Protein AF-A0ABD0Q1L4-F1 (afdb_monomer)

O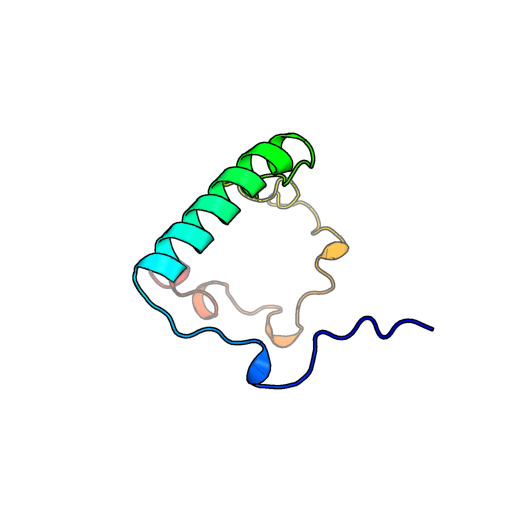rganism: Cirrhinus mrigala (NCBI:txid683832)

pLDDT: mean 78.48, std 13.47, range [47.69, 93.94]

Structure (mmCIF, N/CA/C/O backbone):
data_AF-A0ABD0Q1L4-F1
#
_entry.id   AF-A0ABD0Q1L4-F1
#
loop_
_atom_site.group_PDB
_atom_site.id
_atom_site.type_symbol
_atom_site.label_atom_id
_atom_site.label_alt_id
_atom_site.label_comp_id
_atom_site.label_asym_id
_atom_site.label_entity_id
_atom_site.label_seq_id
_atom_site.pdbx_PDB_ins_code
_atom_site.Cartn_x
_atom_site.Cartn_y
_atom_site.Cartn_z
_atom_site.occupancy
_atom_site.B_iso_or_equiv
_atom_site.auth_seq_id
_atom_site.auth_comp_id
_atom_site.auth_asym_id
_atom_site.auth_atom_id
_atom_site.pdbx_PDB_model_num
ATOM 1 N N . MET A 1 1 ? -4.760 -4.106 -39.556 1.00 47.69 1 MET A N 1
ATOM 2 C CA . MET A 1 1 ? -5.025 -3.962 -38.108 1.00 47.69 1 MET A CA 1
ATOM 3 C C . MET A 1 1 ? -4.152 -5.000 -37.419 1.00 47.69 1 MET A C 1
ATOM 5 O O . MET A 1 1 ? -4.461 -6.176 -37.535 1.00 47.69 1 MET A O 1
ATOM 9 N N . ALA A 1 2 ? -2.993 -4.610 -36.880 1.00 53.84 2 ALA A N 1
ATOM 10 C CA . ALA A 1 2 ? -2.083 -5.552 -36.224 1.00 53.84 2 ALA A CA 1
ATOM 11 C C . ALA A 1 2 ? -2.651 -5.919 -34.846 1.00 53.84 2 ALA A C 1
ATOM 13 O O . ALA A 1 2 ? -3.017 -5.035 -34.075 1.00 53.84 2 ALA A O 1
ATOM 14 N N . SER A 1 3 ? -2.779 -7.211 -34.560 1.00 59.22 3 SER A N 1
ATOM 15 C CA . SER A 1 3 ? -3.196 -7.718 -33.254 1.00 59.22 3 SER A CA 1
ATOM 16 C C . SER A 1 3 ? -2.100 -7.433 -32.223 1.00 59.22 3 SER A C 1
ATOM 18 O O . SER A 1 3 ? -1.015 -7.994 -32.317 1.00 59.22 3 SER A O 1
ATOM 20 N N . LEU A 1 4 ? -2.390 -6.571 -31.245 1.00 66.00 4 LEU A N 1
ATOM 21 C CA . LEU A 1 4 ? -1.506 -6.202 -30.124 1.00 66.00 4 LEU A CA 1
ATOM 22 C C . LEU A 1 4 ? -1.410 -7.283 -29.030 1.00 66.00 4 LEU A C 1
ATOM 24 O O . LEU A 1 4 ? -0.854 -7.034 -27.965 1.00 66.00 4 LEU A O 1
ATOM 28 N N . LEU A 1 5 ? -1.998 -8.460 -29.249 1.00 65.62 5 LEU A N 1
ATOM 29 C CA . LEU A 1 5 ? -2.014 -9.518 -28.249 1.00 65.62 5 LEU A CA 1
ATOM 30 C C . LEU A 1 5 ? -0.788 -10.416 -28.433 1.00 65.62 5 LEU A C 1
ATOM 32 O O . LEU A 1 5 ? -0.544 -10.861 -29.560 1.00 65.62 5 LEU A O 1
ATOM 36 N N . PRO A 1 6 ? -0.026 -10.692 -27.358 1.00 65.75 6 PRO A N 1
ATOM 37 C CA . PRO A 1 6 ? 1.050 -11.662 -27.428 1.00 65.75 6 PRO A CA 1
ATOM 38 C C . PRO A 1 6 ? 0.484 -13.013 -27.893 1.00 65.75 6 PRO A C 1
ATOM 40 O O . PRO A 1 6 ? -0.659 -13.342 -27.557 1.00 65.75 6 PRO A O 1
ATOM 43 N N . 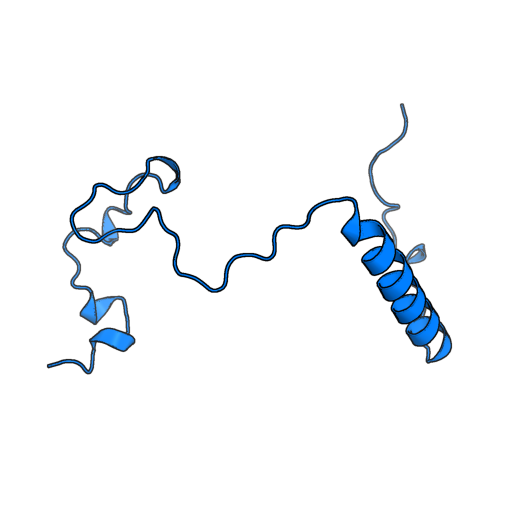PRO A 1 7 ? 1.248 -13.777 -28.694 1.00 72.19 7 PRO A N 1
ATOM 44 C CA . PRO A 1 7 ? 0.800 -15.055 -29.223 1.00 72.19 7 PRO A CA 1
ATOM 45 C C . PRO A 1 7 ? 0.300 -15.945 -28.084 1.00 72.19 7 PRO A C 1
ATOM 47 O O . PRO A 1 7 ? 1.028 -16.277 -27.152 1.00 72.19 7 PRO A O 1
ATOM 50 N N . THR A 1 8 ? -0.982 -16.292 -28.138 1.00 66.62 8 THR A N 1
ATOM 51 C CA . THR A 1 8 ? -1.629 -17.122 -27.127 1.00 66.62 8 THR A CA 1
ATOM 52 C C . THR A 1 8 ? -1.229 -18.574 -27.362 1.00 66.62 8 THR A C 1
ATOM 54 O O . THR A 1 8 ? -1.748 -19.218 -28.272 1.00 66.62 8 THR A O 1
ATOM 57 N N . GLY A 1 9 ? -0.297 -19.097 -26.570 1.00 70.19 9 GLY A N 1
ATOM 58 C CA . GLY A 1 9 ? 0.116 -20.497 -26.638 1.00 70.19 9 GLY A CA 1
ATOM 59 C C . GLY A 1 9 ? 1.413 -20.757 -25.882 1.00 70.19 9 GLY A C 1
ATOM 60 O O . GLY A 1 9 ? 2.150 -19.833 -25.551 1.00 70.19 9 GLY A O 1
ATOM 61 N N . THR A 1 10 ? 1.710 -22.029 -25.612 1.00 70.69 10 THR A N 1
ATOM 62 C CA . THR A 1 10 ? 2.973 -22.412 -24.965 1.00 70.69 10 THR A CA 1
ATOM 63 C C . THR A 1 10 ? 4.174 -22.382 -25.909 1.00 70.69 10 THR A C 1
ATOM 65 O O . THR A 1 10 ? 5.298 -22.527 -25.442 1.00 70.69 10 THR A O 1
ATOM 68 N N . ASP A 1 11 ? 3.949 -22.160 -27.209 1.00 71.12 11 ASP A N 1
ATOM 69 C CA . ASP A 1 11 ? 4.998 -22.007 -28.231 1.00 71.12 11 ASP A CA 1
ATOM 70 C C . ASP A 1 11 ? 5.950 -20.832 -27.957 1.00 71.12 11 ASP A C 1
ATOM 72 O O . ASP A 1 11 ? 7.036 -20.767 -28.526 1.00 71.12 11 ASP A O 1
ATOM 76 N N . VAL A 1 12 ? 5.562 -19.909 -27.073 1.00 73.31 12 VAL A N 1
ATOM 77 C CA . VAL A 1 12 ? 6.372 -18.747 -26.681 1.00 73.31 12 VAL A CA 1
ATOM 78 C C . VAL A 1 12 ? 7.334 -19.076 -25.533 1.00 73.31 12 VAL A C 1
ATOM 80 O O . VAL A 1 12 ? 8.275 -18.328 -25.279 1.00 73.31 12 VAL A O 1
ATOM 83 N N . PHE A 1 13 ? 7.123 -20.182 -24.813 1.00 77.12 13 PHE A N 1
ATOM 84 C CA . PHE A 1 13 ? 7.985 -20.548 -23.693 1.00 77.12 13 PHE A CA 1
ATOM 85 C C . PHE A 1 13 ? 9.192 -21.353 -24.173 1.00 77.12 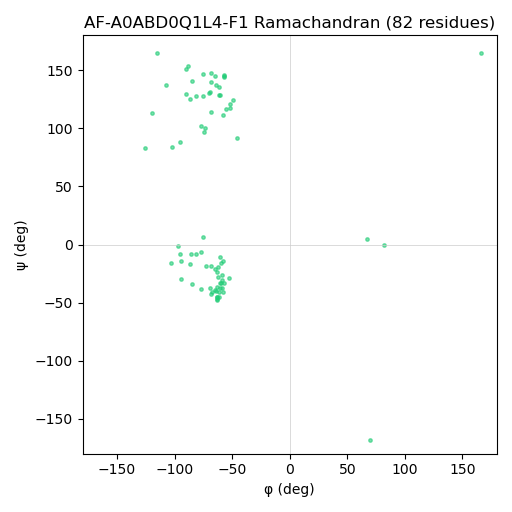13 PHE A C 1
ATOM 87 O O . PHE A 1 13 ? 9.066 -22.420 -24.774 1.00 77.12 13 PHE A O 1
ATOM 94 N N . HIS A 1 14 ? 10.385 -20.874 -23.832 1.00 76.75 14 HIS A N 1
ATOM 95 C CA . HIS A 1 14 ? 11.626 -21.616 -24.016 1.00 76.75 14 HIS A CA 1
ATOM 96 C C . HIS A 1 14 ? 11.944 -22.462 -22.778 1.00 76.75 14 HIS A C 1
ATOM 98 O O . HIS A 1 14 ? 11.564 -22.131 -21.653 1.00 76.75 14 HIS A O 1
ATOM 104 N N . ARG A 1 15 ? 12.644 -23.586 -22.973 1.00 84.75 15 ARG A N 1
ATOM 105 C CA . ARG A 1 15 ? 13.092 -24.424 -21.853 1.00 84.75 15 ARG A CA 1
ATOM 106 C C . ARG A 1 15 ? 14.179 -23.681 -21.082 1.00 84.75 15 ARG A C 1
ATOM 108 O O . ARG A 1 15 ? 15.144 -23.217 -21.677 1.00 84.75 15 ARG A O 1
ATOM 115 N N . PHE 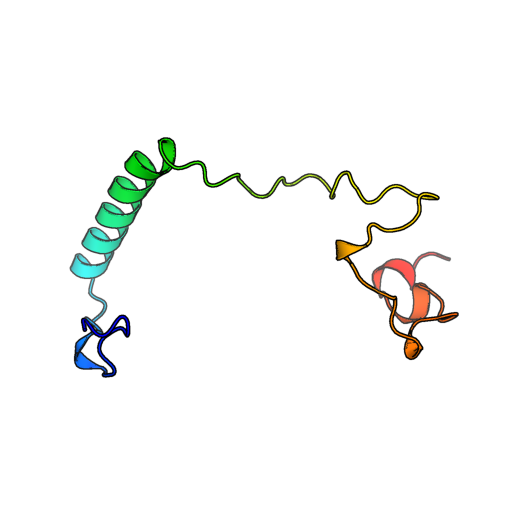A 1 16 ? 14.044 -23.634 -19.762 1.00 87.06 16 PHE A N 1
ATOM 116 C CA . PHE A 1 16 ? 15.011 -22.976 -18.892 1.00 87.06 16 PHE A CA 1
ATOM 117 C C . PHE A 1 16 ? 16.294 -23.817 -18.777 1.00 87.06 16 PHE A C 1
ATOM 119 O O . PHE A 1 16 ? 16.333 -24.825 -18.069 1.00 87.06 16 PHE A O 1
ATOM 126 N N . THR A 1 17 ? 17.324 -23.437 -19.533 1.00 93.94 17 THR A N 1
ATOM 127 C CA . THR A 1 17 ? 18.675 -24.024 -19.519 1.00 93.94 17 THR A CA 1
ATOM 128 C C . THR A 1 17 ? 19.697 -22.990 -19.025 1.00 93.94 17 THR A C 1
ATOM 130 O O . THR A 1 17 ? 19.396 -21.797 -19.024 1.00 93.94 17 THR A O 1
ATOM 133 N N . PRO A 1 18 ? 20.922 -23.396 -18.639 1.00 93.62 18 PRO A N 1
ATOM 134 C CA . PRO A 1 18 ? 21.966 -22.444 -18.243 1.00 93.62 18 PRO A CA 1
ATOM 135 C C . PRO A 1 18 ? 22.303 -21.408 -19.328 1.00 93.62 18 PRO A C 1
ATOM 137 O O . PRO A 1 18 ? 22.584 -20.259 -19.012 1.00 93.62 18 PRO A O 1
ATOM 140 N N . GLU A 1 19 ? 22.223 -21.790 -20.607 1.00 90.81 19 GLU A N 1
ATOM 141 C CA . GLU A 1 19 ? 22.395 -20.860 -21.733 1.00 90.81 19 GLU A CA 1
ATOM 142 C C . GLU A 1 19 ? 21.253 -19.839 -21.807 1.00 90.81 19 GLU A C 1
ATOM 144 O O . GLU A 1 19 ? 21.497 -18.655 -22.015 1.00 90.81 19 GLU A O 1
ATOM 149 N N . SER A 1 20 ? 20.009 -20.275 -21.567 1.00 91.75 20 SER A N 1
ATOM 150 C CA . SER A 1 20 ? 18.859 -19.368 -21.491 1.00 91.75 20 SER A CA 1
ATOM 151 C C . SER A 1 20 ? 18.990 -18.375 -20.338 1.00 91.75 20 SER A C 1
ATOM 153 O O . SER A 1 20 ? 18.570 -17.234 -20.494 1.00 91.75 20 SER A O 1
ATOM 155 N N . LEU A 1 21 ? 19.549 -18.791 -19.197 1.00 92.00 21 LEU A N 1
ATOM 156 C CA . LEU A 1 21 ? 19.800 -17.895 -18.068 1.00 92.00 21 LEU A CA 1
ATOM 157 C C . LEU A 1 21 ? 20.800 -16.798 -18.458 1.00 92.00 21 LEU A C 1
ATOM 159 O O . LEU A 1 21 ? 20.519 -15.623 -18.254 1.00 92.00 21 LEU A O 1
ATOM 163 N N . ALA A 1 22 ? 21.914 -17.176 -19.091 1.00 92.94 22 ALA A N 1
ATOM 164 C CA . ALA A 1 22 ? 22.924 -16.221 -19.542 1.00 92.94 22 ALA A CA 1
ATOM 165 C C . ALA A 1 22 ? 22.368 -15.204 -20.558 1.00 92.94 22 ALA A C 1
ATOM 167 O O . ALA A 1 22 ? 22.721 -14.027 -20.509 1.00 92.94 22 ALA A O 1
ATOM 168 N N . GLU A 1 23 ? 21.477 -15.636 -21.457 1.00 90.12 23 GLU A N 1
ATOM 169 C CA . GLU A 1 23 ? 20.823 -14.737 -22.415 1.00 90.12 23 GLU A CA 1
ATOM 170 C C . GLU A 1 23 ? 19.833 -13.779 -21.726 1.00 90.12 23 GLU A C 1
ATOM 172 O O . GLU A 1 23 ? 19.777 -12.602 -22.076 1.00 90.12 23 GLU A O 1
ATOM 177 N N . ILE A 1 24 ? 19.098 -14.242 -20.707 1.00 90.19 24 ILE A N 1
ATOM 178 C CA . ILE A 1 24 ? 18.218 -13.386 -19.893 1.00 90.19 24 ILE A CA 1
ATOM 179 C C . ILE A 1 24 ? 19.039 -12.329 -19.142 1.00 90.19 24 ILE A C 1
ATOM 181 O O . ILE A 1 24 ? 18.699 -11.149 -19.207 1.00 90.19 24 ILE A O 1
ATOM 185 N N . ASP A 1 25 ? 20.136 -12.721 -18.490 1.00 90.69 25 ASP A N 1
ATOM 186 C CA . ASP A 1 25 ? 21.009 -11.794 -17.755 1.00 90.69 25 ASP A CA 1
ATOM 187 C C . ASP A 1 25 ? 21.621 -10.738 -18.688 1.00 90.69 25 ASP A C 1
ATOM 189 O O . ASP A 1 25 ? 21.651 -9.548 -18.364 1.00 90.69 25 ASP A O 1
ATOM 193 N N . ARG A 1 26 ? 22.038 -11.149 -19.893 1.00 90.06 26 ARG A N 1
ATOM 194 C CA . ARG A 1 26 ? 22.526 -10.239 -20.935 1.00 90.06 26 ARG A CA 1
ATOM 195 C C . ARG A 1 26 ? 21.455 -9.235 -21.368 1.00 90.06 26 ARG A C 1
ATOM 197 O O . ARG A 1 26 ? 21.761 -8.050 -21.497 1.00 90.06 26 ARG A O 1
ATOM 204 N N . LEU A 1 27 ? 20.219 -9.688 -21.589 1.00 87.62 27 LEU A N 1
ATOM 205 C CA . LEU A 1 27 ? 19.098 -8.819 -21.961 1.00 87.62 27 LEU A CA 1
ATOM 206 C C . LEU A 1 27 ? 18.742 -7.834 -20.843 1.00 87.62 27 LEU A C 1
ATOM 208 O O . LEU A 1 27 ? 18.465 -6.675 -21.136 1.00 87.62 27 LEU A O 1
ATOM 212 N N . ILE A 1 28 ? 18.777 -8.260 -19.576 1.00 87.44 28 ILE A N 1
ATOM 213 C CA . ILE A 1 28 ? 18.570 -7.377 -18.416 1.00 87.44 28 ILE A CA 1
ATOM 214 C C . ILE A 1 28 ? 19.669 -6.314 -18.358 1.00 87.44 28 ILE A C 1
ATOM 216 O O . ILE A 1 28 ? 19.364 -5.138 -18.188 1.00 87.44 28 ILE A O 1
ATOM 220 N N . GLN A 1 29 ? 20.933 -6.700 -18.551 1.00 85.00 29 GLN A N 1
ATOM 221 C CA . GLN A 1 29 ? 22.054 -5.760 -18.558 1.00 85.00 29 GLN A CA 1
ATOM 222 C C . GLN A 1 29 ? 21.939 -4.747 -19.708 1.00 85.00 29 GLN A C 1
ATOM 224 O O . GLN A 1 29 ? 22.107 -3.549 -19.495 1.00 85.00 29 GLN A O 1
ATOM 229 N N . GLU A 1 30 ? 21.604 -5.201 -20.918 1.00 81.12 30 GLU A N 1
ATOM 230 C CA . GLU A 1 30 ? 21.380 -4.321 -22.069 1.00 81.12 30 GLU A CA 1
ATOM 231 C C . GLU A 1 30 ? 20.177 -3.392 -21.851 1.00 81.12 30 GLU A C 1
ATOM 233 O O . GLU A 1 30 ? 20.237 -2.208 -22.184 1.00 81.12 30 GLU A O 1
ATOM 238 N N . ARG A 1 31 ? 19.095 -3.897 -21.253 1.00 75.44 31 ARG A N 1
ATOM 239 C CA . ARG A 1 31 ? 17.903 -3.109 -20.940 1.00 75.44 31 ARG A CA 1
ATOM 240 C C . ARG A 1 31 ? 18.177 -2.072 -19.853 1.00 75.44 31 ARG A C 1
ATOM 242 O O . ARG A 1 31 ? 17.823 -0.921 -20.056 1.00 75.44 31 ARG A O 1
ATOM 249 N N . SER A 1 32 ? 18.903 -2.426 -18.796 1.00 65.56 32 SER A N 1
ATOM 250 C CA . SER A 1 32 ? 19.334 -1.490 -17.750 1.00 65.56 32 SER A CA 1
ATOM 251 C C . SER A 1 32 ? 20.172 -0.341 -18.324 1.00 65.56 32 SER A C 1
ATOM 253 O O . SER A 1 32 ? 19.920 0.812 -17.995 1.00 65.56 32 SER A O 1
ATOM 255 N N . THR A 1 33 ? 21.076 -0.610 -19.278 1.00 61.41 33 THR A N 1
ATOM 256 C CA . THR A 1 33 ? 21.837 0.468 -19.949 1.00 61.41 33 THR A CA 1
ATOM 257 C C . THR A 1 33 ? 20.989 1.375 -20.849 1.00 61.41 33 THR A C 1
ATOM 259 O O . THR A 1 33 ? 21.428 2.464 -21.212 1.00 61.41 33 THR A O 1
ATOM 262 N N . ARG A 1 34 ? 19.788 0.932 -21.245 1.00 58.72 34 ARG A N 1
ATOM 263 C CA . ARG A 1 34 ? 18.821 1.720 -22.028 1.00 58.72 34 ARG A CA 1
ATOM 264 C C . ARG A 1 34 ? 17.796 2.429 -21.136 1.00 58.72 34 ARG A C 1
ATOM 266 O O . ARG A 1 34 ? 17.324 3.497 -21.508 1.00 58.72 34 ARG A O 1
ATOM 273 N N . GLU A 1 35 ? 17.477 1.859 -19.978 1.00 53.56 35 GLU A N 1
ATOM 274 C CA . GLU A 1 35 ? 16.562 2.418 -18.973 1.00 53.56 35 GLU A CA 1
ATOM 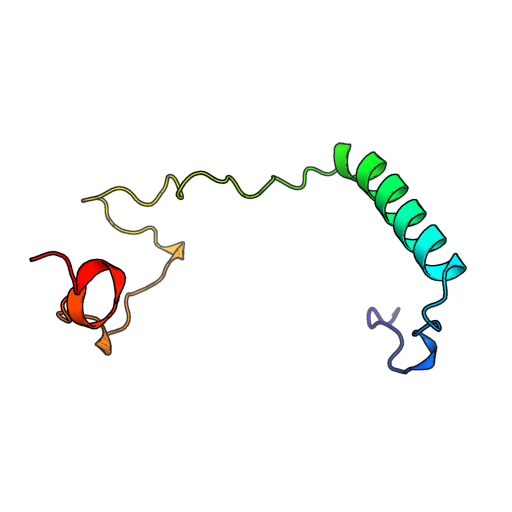275 C C . GLU A 1 35 ? 17.167 3.615 -18.221 1.00 53.56 35 GLU A C 1
ATOM 277 O O . GLU A 1 35 ? 16.416 4.462 -17.753 1.00 53.56 35 GLU A O 1
ATOM 282 N N . ASP A 1 36 ? 18.494 3.801 -18.243 1.00 51.75 36 ASP A N 1
ATOM 283 C CA . ASP A 1 36 ? 19.136 5.075 -17.857 1.00 51.75 36 ASP A CA 1
ATOM 284 C C . ASP A 1 36 ? 18.655 6.284 -18.700 1.00 51.75 36 ASP A C 1
ATOM 286 O O . ASP A 1 36 ? 18.892 7.438 -18.341 1.00 51.75 36 ASP A O 1
ATOM 290 N N . VAL A 1 37 ? 17.978 6.048 -19.834 1.00 53.25 37 VAL A N 1
ATOM 291 C CA . VAL A 1 37 ? 17.433 7.093 -20.722 1.00 53.25 37 VAL A CA 1
ATOM 292 C C . VAL A 1 37 ? 15.914 7.257 -20.567 1.00 53.25 37 VAL A C 1
ATOM 294 O O . VAL A 1 37 ? 15.357 8.275 -20.977 1.00 53.25 37 VAL A O 1
ATOM 297 N N . GLU A 1 38 ? 15.231 6.288 -19.959 1.00 53.00 38 GLU A N 1
ATOM 298 C CA . GLU A 1 38 ? 13.775 6.261 -19.826 1.00 53.00 38 GLU A CA 1
ATOM 299 C C . GLU A 1 38 ? 13.447 6.093 -18.342 1.00 53.00 38 GLU A C 1
ATOM 301 O O . GLU A 1 38 ? 13.286 4.984 -17.850 1.00 53.00 38 GLU A O 1
ATOM 306 N N . GLY A 1 39 ? 13.454 7.230 -17.632 1.00 51.88 39 GLY A N 1
ATOM 307 C CA . GLY A 1 39 ? 13.375 7.347 -16.176 1.00 51.88 39 GLY A CA 1
ATOM 308 C C . GLY A 1 39 ? 12.304 6.473 -15.531 1.00 51.88 39 GLY A C 1
ATOM 309 O O . GLY A 1 39 ? 11.165 6.896 -15.339 1.00 51.88 39 GLY A O 1
ATOM 310 N N . VAL A 1 40 ? 12.699 5.265 -15.145 1.00 53.53 40 VAL A N 1
ATOM 311 C CA . VAL A 1 40 ? 12.006 4.493 -14.126 1.00 53.53 40 VAL A CA 1
ATOM 312 C C . VAL A 1 40 ? 12.374 5.169 -12.815 1.00 53.53 40 VAL A C 1
ATOM 314 O O . VAL A 1 40 ? 13.471 4.979 -12.295 1.00 53.53 40 VAL A O 1
ATOM 317 N N . GLU A 1 41 ? 11.495 6.045 -12.332 1.00 58.09 41 GLU A N 1
ATOM 318 C CA . GLU A 1 41 ? 11.625 6.596 -10.988 1.00 58.09 41 GLU A CA 1
ATOM 319 C C . GLU A 1 41 ? 11.622 5.412 -10.014 1.00 58.09 41 GLU A C 1
ATOM 321 O O . GLU A 1 41 ? 10.622 4.700 -9.898 1.00 58.09 41 GLU A O 1
ATOM 326 N N . GLU A 1 42 ? 12.766 5.150 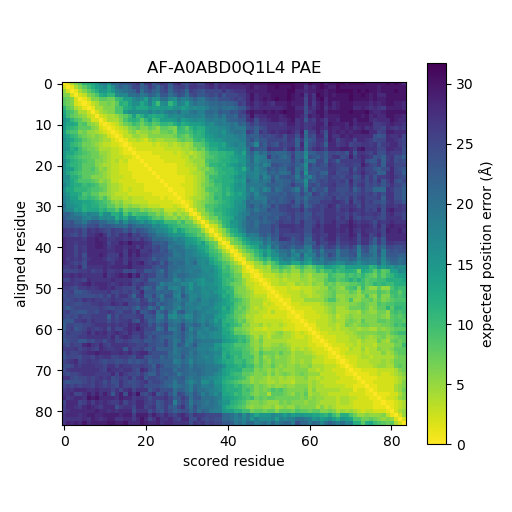-9.373 1.00 60.53 42 GLU A N 1
ATOM 327 C CA . GLU A 1 42 ? 12.821 4.237 -8.237 1.00 60.53 42 GLU A CA 1
ATOM 328 C C . GLU A 1 42 ? 11.753 4.690 -7.243 1.00 60.53 42 GLU A C 1
AT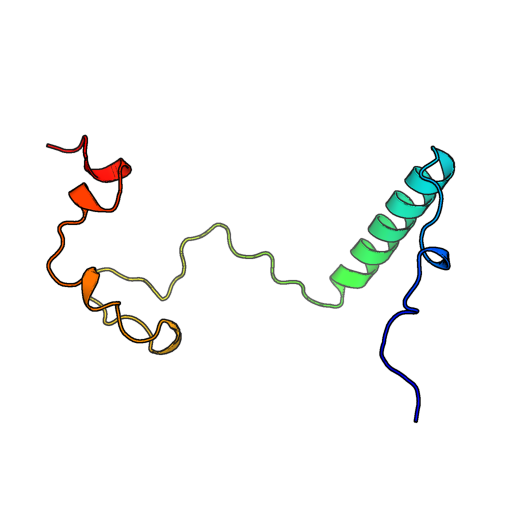OM 330 O O . GLU A 1 42 ? 11.764 5.843 -6.804 1.00 60.53 42 GLU A O 1
ATOM 335 N N . GLU A 1 43 ? 10.808 3.801 -6.924 1.00 60.81 43 GLU A N 1
ATOM 336 C CA . GLU A 1 43 ? 9.771 4.100 -5.945 1.00 60.81 43 GLU A CA 1
ATOM 337 C C . GLU A 1 43 ? 10.482 4.520 -4.649 1.00 60.81 43 GLU A C 1
ATOM 339 O O . GLU A 1 43 ? 11.284 3.746 -4.109 1.00 60.81 43 GLU A O 1
ATOM 344 N N . PRO A 1 44 ? 10.296 5.769 -4.185 1.00 58.84 44 PRO A N 1
ATOM 345 C CA . PRO A 1 44 ? 11.109 6.285 -3.107 1.00 58.84 44 PRO A CA 1
ATOM 346 C C . PRO A 1 44 ? 10.894 5.417 -1.868 1.00 58.84 44 PRO A C 1
ATOM 348 O O . PRO A 1 44 ? 9.772 5.216 -1.421 1.00 58.84 44 PRO A O 1
ATOM 351 N N . GLN A 1 45 ? 11.989 4.951 -1.257 1.00 63.78 45 GLN A N 1
ATOM 352 C CA . GLN A 1 45 ? 11.959 4.233 0.028 1.00 63.78 45 GLN A CA 1
ATOM 353 C C . GLN A 1 45 ? 11.367 5.095 1.168 1.00 63.78 45 GLN A C 1
ATOM 355 O O . GLN A 1 45 ? 11.120 4.613 2.276 1.00 63.78 45 GLN A O 1
ATOM 360 N N . ALA A 1 46 ? 11.181 6.392 0.918 1.00 69.56 46 ALA A N 1
ATOM 361 C CA . ALA A 1 46 ? 10.563 7.322 1.837 1.00 69.56 46 ALA A CA 1
ATOM 362 C C . ALA A 1 46 ? 9.037 7.125 1.884 1.00 69.56 46 ALA A C 1
ATOM 364 O O . ALA A 1 46 ? 8.415 6.831 0.864 1.00 69.56 46 ALA A O 1
ATOM 365 N N . PRO A 1 47 ? 8.407 7.339 3.052 1.00 75.19 47 PRO A N 1
ATOM 366 C CA . PRO A 1 47 ? 6.956 7.408 3.118 1.00 75.19 47 PRO A CA 1
ATOM 367 C C . PRO A 1 47 ? 6.447 8.503 2.174 1.00 75.19 47 PRO A C 1
ATOM 369 O O 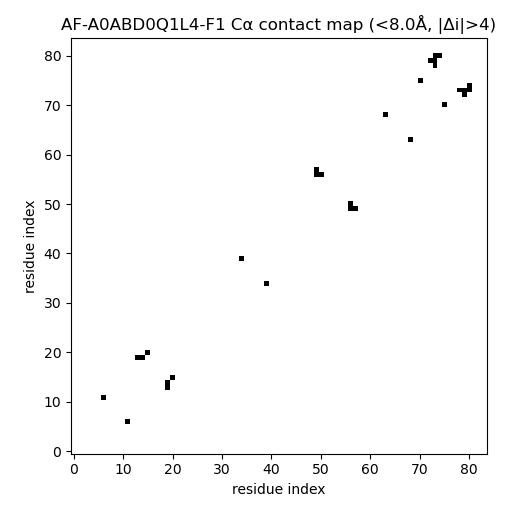. PRO A 1 47 ? 7.085 9.545 2.009 1.00 75.19 47 PRO A O 1
ATOM 372 N N . SER A 1 48 ? 5.286 8.265 1.571 1.00 79.88 48 SER A N 1
ATOM 373 C CA . SER A 1 48 ? 4.605 9.216 0.692 1.00 79.88 48 SER A CA 1
ATOM 374 C C . SER A 1 48 ? 4.511 10.602 1.338 1.00 79.88 48 SER A C 1
ATOM 376 O O . SER A 1 48 ? 3.946 10.736 2.427 1.00 79.88 48 SER A O 1
ATOM 378 N N . SER A 1 49 ? 5.017 11.628 0.648 1.00 81.06 49 SER A N 1
ATOM 379 C CA . SER A 1 49 ? 5.013 13.025 1.111 1.00 81.06 49 SER A CA 1
ATOM 380 C C . SER A 1 49 ? 3.617 13.573 1.381 1.00 81.06 49 SER A C 1
ATOM 382 O O . SER A 1 49 ? 3.448 14.480 2.187 1.00 81.06 49 SER A O 1
ATOM 384 N N . ASP A 1 50 ? 2.615 13.018 0.707 1.00 82.88 50 ASP A N 1
ATOM 385 C CA . ASP A 1 50 ? 1.250 13.535 0.743 1.00 82.88 50 ASP A CA 1
ATOM 386 C C . ASP A 1 50 ? 0.476 13.082 1.996 1.00 82.88 50 ASP A C 1
ATOM 388 O O . ASP A 1 50 ? -0.637 13.547 2.249 1.00 82.88 50 ASP A O 1
ATOM 392 N N . LEU A 1 51 ? 1.052 12.167 2.786 1.00 84.94 51 LEU A N 1
ATOM 393 C CA . LEU A 1 51 ? 0.471 11.611 4.008 1.00 84.94 51 LEU A CA 1
ATOM 394 C C . LEU A 1 51 ? 1.109 12.261 5.244 1.00 84.94 51 LEU A C 1
ATOM 396 O O . LEU A 1 51 ? 2.024 11.726 5.868 1.00 84.94 51 LEU A O 1
ATOM 400 N N . GLU A 1 52 ? 0.583 13.427 5.619 1.00 86.19 52 GLU A N 1
ATOM 401 C CA . GLU A 1 52 ? 0.959 14.149 6.838 1.00 86.19 52 GLU A CA 1
ATOM 402 C C . GLU A 1 52 ? -0.144 14.079 7.908 1.00 86.19 52 GLU A C 1
ATOM 404 O O . GLU A 1 52 ? -1.332 14.275 7.633 1.00 86.19 52 GLU A O 1
ATOM 409 N N . ALA A 1 53 ? 0.243 13.857 9.168 1.00 87.50 53 ALA A N 1
ATOM 410 C CA . ALA A 1 53 ? -0.698 13.797 10.285 1.00 87.50 53 ALA A CA 1
ATOM 411 C C . ALA A 1 53 ? -1.469 15.121 10.456 1.00 87.50 53 ALA A C 1
ATOM 413 O O . ALA A 1 53 ? -0.882 16.199 10.553 1.00 87.50 53 ALA A O 1
ATOM 414 N N . GLY A 1 54 ? -2.799 15.034 10.529 1.00 86.50 54 GLY A N 1
ATOM 415 C CA . GLY A 1 54 ? -3.683 16.195 10.684 1.00 86.50 54 GLY A CA 1
ATOM 416 C C . GLY A 1 54 ? -3.996 16.947 9.385 1.00 86.50 54 GLY A C 1
ATOM 417 O O . GLY A 1 54 ? -4.759 17.913 9.424 1.00 86.50 54 GLY A O 1
ATOM 418 N N . LYS A 1 55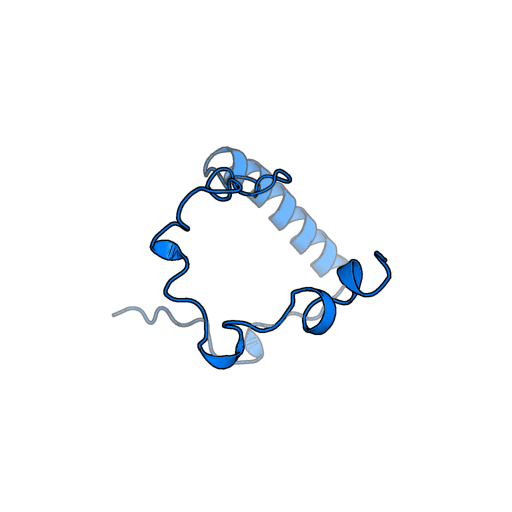 ? -3.453 16.520 8.239 1.00 89.69 55 LYS A N 1
ATOM 419 C CA . LYS A 1 55 ? -3.898 16.978 6.918 1.00 89.69 55 LYS A CA 1
ATOM 420 C C . LYS A 1 55 ? -5.031 16.093 6.405 1.00 89.69 55 LYS A C 1
ATOM 422 O O . LYS A 1 55 ? -5.146 14.927 6.777 1.00 89.69 55 LYS A O 1
ATOM 427 N N . CYS A 1 56 ? -5.876 16.658 5.546 1.00 88.06 56 CYS A N 1
ATOM 428 C CA . CYS A 1 56 ? -6.871 15.869 4.828 1.00 88.06 56 CYS A CA 1
ATOM 429 C C . CYS A 1 56 ? -6.174 14.946 3.824 1.00 88.06 56 CYS A C 1
ATOM 431 O O . CYS A 1 56 ? -5.235 15.370 3.150 1.00 88.06 56 CYS A O 1
ATOM 433 N N . LEU A 1 57 ? -6.664 13.712 3.713 1.00 86.31 57 LEU A N 1
ATOM 434 C CA . LEU A 1 57 ? -6.140 12.727 2.775 1.00 86.31 57 LEU A CA 1
ATOM 435 C C . LEU A 1 57 ? -6.361 13.199 1.320 1.00 86.31 57 LEU A C 1
ATOM 437 O O . LEU A 1 57 ? -7.446 13.705 1.012 1.00 86.31 57 LEU A O 1
ATOM 441 N N . PRO A 1 58 ? -5.375 13.051 0.416 1.00 91.00 58 PRO A N 1
ATOM 442 C CA . PRO A 1 58 ? -5.550 13.382 -0.996 1.00 91.00 58 PRO A CA 1
ATOM 443 C C . PRO A 1 58 ? -6.704 12.613 -1.658 1.00 91.00 58 PRO A C 1
ATOM 445 O O . PRO A 1 58 ? -6.916 11.435 -1.382 1.00 91.00 58 PRO A O 1
ATOM 448 N N . MET A 1 59 ? -7.395 13.248 -2.615 1.00 89.75 59 MET A N 1
ATOM 449 C CA . MET A 1 59 ? -8.568 12.664 -3.298 1.00 89.75 59 MET A CA 1
ATOM 450 C C . MET A 1 59 ? -8.251 11.379 -4.084 1.00 89.75 59 MET A C 1
ATOM 452 O O . MET A 1 59 ? -9.157 10.607 -4.381 1.00 89.75 59 MET A O 1
ATOM 456 N N . ILE A 1 60 ? -6.977 11.136 -4.408 1.00 90.44 60 ILE A N 1
ATOM 457 C CA . ILE A 1 60 ? -6.525 9.921 -5.105 1.00 90.44 60 ILE A CA 1
ATOM 458 C C . ILE A 1 60 ? -6.759 8.638 -4.295 1.00 90.44 60 ILE A C 1
ATOM 460 O O . ILE A 1 60 ? -6.864 7.569 -4.887 1.00 90.44 60 ILE A O 1
ATOM 464 N N . TYR A 1 61 ? -6.868 8.737 -2.968 1.00 86.75 61 TYR A N 1
ATOM 465 C CA . TYR A 1 61 ? -7.083 7.585 -2.091 1.00 86.75 61 TYR A CA 1
ATOM 466 C C . TYR A 1 61 ? -8.566 7.209 -1.937 1.00 86.75 61 TYR A C 1
ATOM 468 O O . TYR A 1 61 ? -8.867 6.148 -1.396 1.00 86.75 61 TYR A O 1
ATOM 476 N N . GLY A 1 62 ? -9.482 8.038 -2.450 1.00 89.50 62 GLY A N 1
ATOM 477 C CA . GLY A 1 62 ? -10.923 7.812 -2.357 1.00 89.50 62 GLY A CA 1
ATOM 478 C C . GLY A 1 62 ? -11.484 7.976 -0.943 1.00 89.50 62 GLY A C 1
ATOM 479 O O . GLY A 1 62 ? -10.826 8.499 -0.041 1.00 89.50 62 GLY A O 1
ATOM 480 N N . ASP A 1 63 ? -12.732 7.542 -0.771 1.00 90.06 63 ASP A N 1
ATOM 481 C CA . ASP A 1 63 ? -13.420 7.584 0.516 1.00 90.06 63 ASP A CA 1
ATOM 482 C C . ASP A 1 63 ? -13.072 6.348 1.367 1.00 90.06 63 ASP A C 1
ATOM 484 O O . ASP A 1 63 ? -12.979 5.235 0.836 1.00 90.06 63 ASP A O 1
ATOM 488 N N . PRO A 1 64 ? -12.884 6.509 2.690 1.00 86.88 64 PRO A N 1
ATOM 489 C CA . PRO A 1 64 ? -12.587 5.391 3.573 1.00 86.88 64 PRO A CA 1
ATOM 490 C C . PRO A 1 64 ? -13.771 4.406 3.649 1.00 86.88 64 PRO A C 1
ATOM 492 O O . PRO A 1 64 ? -14.926 4.837 3.652 1.00 86.88 64 PRO A O 1
ATOM 495 N N . PRO A 1 65 ? -13.512 3.090 3.772 1.00 90.25 65 PRO A N 1
ATOM 496 C CA . PRO A 1 65 ? -14.570 2.089 3.891 1.00 90.25 65 PRO A CA 1
ATOM 497 C C . PRO A 1 65 ? -15.421 2.310 5.145 1.00 90.25 65 PRO A C 1
ATOM 499 O O . PRO A 1 65 ? -14.872 2.491 6.233 1.00 90.25 65 PRO A O 1
ATOM 502 N N . GLU A 1 66 ? -16.748 2.219 5.013 1.00 89.38 66 GLU A N 1
ATOM 503 C CA . GLU A 1 66 ? -17.688 2.445 6.124 1.00 89.38 66 GLU A CA 1
ATOM 504 C C . GLU A 1 66 ? -17.446 1.499 7.309 1.00 89.38 66 GLU A C 1
ATOM 506 O O . GLU A 1 66 ? -17.495 1.928 8.459 1.00 89.38 66 GLU A O 1
ATOM 511 N N . ASP A 1 67 ? -17.090 0.241 7.033 1.00 87.19 67 ASP A N 1
ATOM 512 C CA . ASP A 1 67 ? -16.817 -0.783 8.052 1.00 87.19 67 ASP A CA 1
ATOM 513 C C . ASP A 1 67 ? -15.584 -0.467 8.923 1.00 87.19 67 ASP A C 1
ATOM 515 O O . ASP A 1 67 ? -15.427 -0.999 10.025 1.00 87.19 67 ASP A O 1
ATOM 519 N N . LEU A 1 68 ? -14.681 0.389 8.433 1.00 87.44 68 LEU A N 1
ATOM 520 C CA . LEU A 1 68 ? -13.475 0.804 9.154 1.00 87.44 68 LEU A CA 1
ATOM 521 C C . LEU A 1 68 ? -13.674 2.120 9.912 1.00 87.44 68 LEU A C 1
ATOM 523 O O . LEU A 1 68 ? -12.817 2.507 10.711 1.00 87.44 68 LEU A O 1
ATOM 527 N N . LEU A 1 69 ? -14.798 2.809 9.704 1.00 86.69 69 LEU A N 1
ATOM 528 C CA . LEU A 1 69 ? -15.109 4.034 10.427 1.00 86.69 69 LEU A CA 1
ATOM 529 C C . LEU A 1 69 ? -15.423 3.711 11.891 1.00 86.69 69 LEU A C 1
ATOM 531 O O . LEU A 1 69 ? -16.277 2.886 12.196 1.00 86.69 69 LEU A O 1
ATOM 535 N N . ASN A 1 70 ? -14.781 4.434 12.810 1.00 88.12 70 ASN A N 1
ATOM 536 C CA . ASN A 1 70 ? -14.905 4.262 14.268 1.00 88.12 70 ASN A CA 1
ATOM 537 C C . ASN A 1 70 ? -14.339 2.945 14.828 1.00 88.12 70 ASN A C 1
ATOM 539 O O . ASN A 1 70 ? -14.444 2.710 16.033 1.00 88.12 70 ASN A O 1
ATOM 543 N N . THR A 1 71 ? -13.706 2.117 14.000 1.00 89.50 71 THR A N 1
ATOM 544 C CA . THR A 1 71 ? -12.982 0.929 14.459 1.00 89.50 71 THR A CA 1
ATOM 545 C C . THR A 1 71 ? -11.595 1.355 14.957 1.00 89.50 71 THR A C 1
ATOM 547 O O . THR A 1 71 ? -10.887 2.069 14.240 1.00 89.50 71 THR A O 1
ATOM 550 N N . PRO A 1 72 ? -11.177 0.980 16.181 1.00 90.94 72 PRO A N 1
ATOM 551 C CA . PRO A 1 72 ? -9.882 1.393 16.706 1.00 90.94 72 PRO A CA 1
ATOM 552 C C . PRO A 1 72 ? -8.737 0.732 15.929 1.00 90.94 72 PRO A C 1
ATOM 554 O O . PRO A 1 72 ? -8.831 -0.411 15.481 1.00 90.94 72 PRO A O 1
ATOM 557 N N . LEU A 1 73 ? -7.615 1.449 15.817 1.00 89.38 73 LEU A N 1
ATOM 558 C CA . LEU A 1 73 ? -6.442 0.994 15.062 1.00 89.38 73 LEU A CA 1
ATOM 559 C C . LEU A 1 73 ? -5.859 -0.319 15.616 1.00 89.38 73 LEU A C 1
ATOM 561 O O . LEU A 1 73 ? -5.371 -1.155 14.863 1.00 89.38 73 LEU A O 1
ATOM 565 N N . GLU A 1 74 ? -5.958 -0.513 16.931 1.00 92.25 74 GLU A N 1
ATOM 566 C CA . GLU A 1 74 ? -5.530 -1.725 17.635 1.00 92.25 74 GLU A CA 1
ATOM 567 C C . GLU A 1 74 ? -6.260 -2.981 17.142 1.00 92.25 74 GLU A C 1
ATOM 569 O O . GLU A 1 74 ? -5.662 -4.052 17.107 1.00 92.25 74 GLU A O 1
ATOM 574 N N . ASP A 1 75 ? -7.523 -2.881 16.725 1.00 90.88 75 ASP A N 1
ATOM 575 C CA . ASP A 1 75 ? -8.281 -4.050 16.270 1.00 90.88 75 ASP A CA 1
ATOM 576 C C . ASP A 1 75 ? -7.868 -4.472 14.853 1.00 90.88 75 ASP A C 1
ATOM 578 O O . ASP A 1 75 ? -7.736 -5.674 14.576 1.00 90.88 75 ASP A O 1
ATOM 582 N N . ILE A 1 76 ? -7.595 -3.488 13.988 1.00 89.69 76 ILE A N 1
ATOM 583 C CA . ILE A 1 76 ? -7.277 -3.689 12.566 1.00 89.69 76 ILE A CA 1
ATOM 584 C C . ILE A 1 76 ? -5.798 -3.991 12.310 1.00 89.69 76 ILE A C 1
ATOM 586 O O . ILE A 1 76 ? -5.492 -4.791 11.427 1.00 89.69 76 ILE A O 1
ATOM 590 N N . ASP A 1 77 ? -4.883 -3.413 13.089 1.00 87.00 77 ASP A N 1
ATOM 591 C CA . ASP A 1 77 ? -3.445 -3.536 12.861 1.00 87.00 77 ASP A CA 1
ATOM 592 C C . ASP A 1 77 ? -2.742 -4.201 14.063 1.00 87.00 77 ASP A C 1
ATOM 594 O O . ASP A 1 77 ? -2.644 -3.620 15.153 1.00 87.00 77 ASP A O 1
ATOM 598 N N . PRO A 1 78 ? -2.195 -5.423 13.883 1.00 91.75 78 PRO A N 1
ATOM 599 C CA . PRO A 1 78 ? -1.423 -6.117 14.908 1.00 91.75 78 PRO A CA 1
ATOM 600 C C . PRO A 1 78 ? -0.266 -5.313 15.510 1.00 91.75 78 PRO A C 1
ATOM 602 O O . PRO A 1 78 ? 0.067 -5.534 16.676 1.00 91.75 78 PRO A O 1
ATOM 605 N N . PHE A 1 79 ? 0.337 -4.384 14.765 1.00 89.94 79 PHE A N 1
ATOM 606 C CA . PHE A 1 79 ? 1.437 -3.545 15.244 1.00 89.94 79 PHE A CA 1
ATOM 607 C C . PHE A 1 79 ? 1.038 -2.653 16.429 1.00 89.94 79 PHE A C 1
ATOM 609 O O . PHE A 1 79 ? 1.884 -2.325 17.268 1.00 89.94 79 PHE A O 1
ATOM 616 N N . TYR A 1 80 ? -0.240 -2.280 16.534 1.00 88.56 80 TYR A N 1
ATOM 617 C CA . TYR A 1 80 ? -0.753 -1.442 17.621 1.00 88.56 80 TYR A CA 1
ATOM 618 C C . TYR A 1 80 ? -1.349 -2.250 18.784 1.00 88.56 80 TYR A C 1
ATOM 620 O O . TYR A 1 80 ? -1.461 -1.716 19.882 1.00 88.56 80 TYR A O 1
ATOM 628 N N . LYS A 1 81 ? -1.617 -3.556 18.617 1.00 87.00 81 LYS A N 1
ATOM 629 C CA . LYS A 1 81 ? -2.188 -4.428 19.674 1.00 87.00 81 LYS A CA 1
ATOM 630 C C . LYS A 1 81 ? -1.345 -4.510 20.946 1.00 87.00 81 LYS A C 1
ATOM 632 O O . LYS A 1 81 ? -1.872 -4.747 22.031 1.00 87.00 81 LYS A O 1
ATOM 637 N N . THR A 1 82 ? -0.030 -4.376 20.816 1.00 80.62 82 THR A N 1
ATOM 638 C CA . THR A 1 82 ? 0.932 -4.532 21.919 1.00 80.62 82 THR A CA 1
ATOM 639 C C . THR A 1 82 ? 1.354 -3.209 22.552 1.00 80.62 82 THR A C 1
ATOM 641 O O . THR A 1 82 ? 2.119 -3.218 23.515 1.00 80.62 82 THR A O 1
ATOM 644 N N . LYS A 1 83 ? 0.854 -2.076 22.048 1.00 68.19 83 LYS A N 1
ATOM 645 C CA . LYS A 1 83 ? 1.158 -0.743 22.570 1.00 68.19 83 LYS A CA 1
ATOM 646 C C . LYS A 1 83 ? 0.065 -0.331 23.557 1.00 68.19 83 LYS A C 1
ATOM 648 O O . LYS A 1 83 ? -0.925 0.270 23.163 1.00 68.19 83 LYS A O 1
ATOM 653 N N . LYS A 1 84 ? 0.239 -0.697 24.826 1.00 60.25 84 LYS A N 1
ATOM 654 C CA . LYS A 1 84 ? -0.559 -0.205 25.960 1.00 60.25 84 LYS A CA 1
ATOM 655 C C . LYS A 1 84 ? 0.290 0.658 26.875 1.00 60.25 84 LYS A C 1
ATOM 657 O O . LYS A 1 84 ? 1.481 0.312 27.043 1.00 60.25 84 LYS A O 1
#

Solvent-accessible surface area (backbone atoms only — not comparable to full-atom values): 5847 Å² total; per-residue (Å²): 135,84,78,89,64,75,81,88,59,73,87,75,65,76,80,91,41,76,68,52,50,54,52,50,54,49,51,51,53,55,46,54,72,52,40,79,76,54,82,72,74,74,78,66,94,60,78,65,84,75,73,49,92,93,56,79,78,56,77,90,74,61,78,79,61,73,87,58,60,92,55,59,62,45,81,78,35,75,86,43,60,78,70,125

Mean predicted aligned error: 16.37 Å

Sequence (84 aa):
MASLLPPTGTDVFHRFTPESLAEIDRLIQERSTREDVEGVEEEPQAPSSDLEAGKCLPMIYGDPPEDLLNTPLEDIDPFYKTKK

Secondary structure (DSSP, 8-state):
----SPP-SGGGPPP--HHHHHHHHHHHHHHHHHHTTS---PPPSSPPTT--TTSPPPGGG-PPPGGGTT--HHHH-HHHHT--

Radius of gyration: 23.33 Å; Cα contacts (8 Å, |Δi|>4): 15; chains: 1; bounding box: 41×41×64 Å

Foldseek 3Di:
DDDPDDPPDCVPDDDDDPVVVVVVVVVVVVVVVVCVVVDPPDPDPDDDPQDDPPDDHDCVVPDDDPVCPPPDPLVVDVVCVPPD